Protein AF-A0A9E2B0U2-F1 (afdb_monomer_lite)

F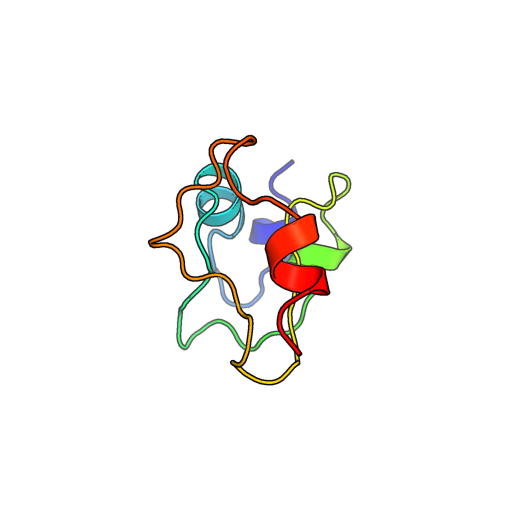oldseek 3Di:
DQVLQVPLPLNDSVVVCLVVVHDPPDPSCPQPCVSQVVDPVNSDDRDPDDPVPPDHPVDPPPPPPDDPVVVVPPD

Secondary structure (DSSP, 8-state):
--HHHHT-TT---HHHHHHHT-----TT-----HHHHT-TT-------S-STTPPPTTS---TT---HHHHHH--

pLDDT: mean 77.99, std 15.05, range [49.41, 94.06]

Radius of gyration: 14.02 Å; chains: 1; bounding box: 26×31×35 Å

Structure (mmCIF, N/CA/C/O backbone):
data_AF-A0A9E2B0U2-F1
#
_entry.id   AF-A0A9E2B0U2-F1
#
loop_
_atom_site.group_PDB
_atom_site.id
_atom_site.type_symbol
_atom_site.label_atom_id
_atom_site.label_alt_id
_atom_site.label_comp_id
_atom_site.label_asym_id
_atom_site.label_entity_id
_atom_site.label_seq_id
_atom_site.pdbx_PDB_ins_code
_atom_site.Cartn_x
_atom_site.Cartn_y
_atom_site.Cartn_z
_atom_site.occupancy
_atom_site.B_iso_or_equiv
_atom_site.auth_seq_id
_atom_site.auth_comp_id
_atom_site.auth_asym_id
_atom_site.auth_atom_id
_atom_site.pdbx_PDB_model_num
ATOM 1 N N . CYS A 1 1 ? 12.217 -0.932 -3.489 1.00 86.38 1 CYS A N 1
ATOM 2 C CA . CYS A 1 1 ? 12.215 -2.381 -3.792 1.00 86.38 1 CYS A CA 1
ATOM 3 C C . CYS A 1 1 ? 11.043 -2.783 -4.686 1.00 86.38 1 CYS A C 1
ATOM 5 O O . CYS A 1 1 ? 11.287 -3.482 -5.647 1.00 86.38 1 CYS A O 1
ATOM 7 N N . GLY A 1 2 ? 9.804 -2.329 -4.445 1.00 90.31 2 GLY A N 1
ATOM 8 C CA . GLY A 1 2 ? 8.661 -2.633 -5.329 1.00 90.31 2 GLY A CA 1
ATOM 9 C C . GLY A 1 2 ? 7.996 -3.990 -5.103 1.00 90.31 2 GLY A C 1
ATOM 10 O O . GLY A 1 2 ? 6.973 -4.268 -5.718 1.00 90.31 2 GLY A O 1
ATOM 11 N N . ASN A 1 3 ? 8.500 -4.771 -4.148 1.00 92.56 3 ASN A N 1
ATOM 12 C CA . ASN A 1 3 ? 7.928 -6.056 -3.751 1.00 92.56 3 ASN A CA 1
ATOM 13 C C . ASN A 1 3 ? 6.427 -5.952 -3.414 1.00 92.56 3 ASN A C 1
ATOM 15 O O . ASN A 1 3 ? 5.666 -6.850 -3.744 1.00 92.56 3 ASN A O 1
ATOM 19 N N . CYS A 1 4 ? 5.967 -4.841 -2.830 1.00 93.62 4 CYS A N 1
ATOM 20 C CA . CYS A 1 4 ? 4.549 -4.629 -2.524 1.00 93.62 4 CYS A CA 1
ATOM 21 C C . CYS A 1 4 ? 3.617 -4.707 -3.749 1.00 93.62 4 CYS A C 1
ATOM 23 O O . CYS A 1 4 ? 2.458 -5.069 -3.586 1.00 93.62 4 CYS A O 1
ATOM 25 N N . SER A 1 5 ? 4.101 -4.371 -4.949 1.00 94.00 5 SER A N 1
ATOM 26 C CA . SER A 1 5 ? 3.339 -4.496 -6.203 1.00 94.00 5 SER A CA 1
ATOM 27 C C . SER A 1 5 ? 3.473 -5.887 -6.803 1.00 94.00 5 SER A C 1
ATOM 29 O O . SER A 1 5 ? 2.489 -6.445 -7.264 1.00 94.00 5 SER A O 1
ATOM 31 N N . THR A 1 6 ? 4.669 -6.477 -6.740 1.00 94.06 6 THR A N 1
ATOM 32 C CA . THR A 1 6 ? 4.925 -7.836 -7.239 1.00 94.06 6 THR A CA 1
ATOM 33 C C . THR A 1 6 ? 4.102 -8.893 -6.506 1.00 94.06 6 THR A C 1
ATOM 35 O O . THR A 1 6 ? 3.584 -9.796 -7.144 1.00 94.06 6 THR A O 1
ATOM 38 N N . TYR A 1 7 ? 3.953 -8.767 -5.186 1.00 93.31 7 TYR A N 1
ATOM 39 C CA . TYR A 1 7 ? 3.151 -9.686 -4.368 1.00 93.31 7 TYR A CA 1
ATOM 40 C C . TYR A 1 7 ? 1.662 -9.316 -4.319 1.00 93.31 7 TYR A C 1
ATOM 42 O O . TYR A 1 7 ? 0.888 -9.938 -3.594 1.00 93.31 7 TYR A O 1
ATOM 50 N N . CYS A 1 8 ? 1.241 -8.270 -5.034 1.00 93.19 8 CYS A N 1
ATOM 51 C CA . CYS A 1 8 ? -0.166 -7.916 -5.088 1.00 93.19 8 CYS A CA 1
ATOM 52 C C . CYS A 1 8 ? -0.871 -8.773 -6.143 1.00 93.19 8 CYS A C 1
ATOM 54 O O . CYS A 1 8 ? -0.879 -8.431 -7.322 1.00 93.19 8 CYS A O 1
ATOM 56 N N . GLU A 1 9 ? -1.546 -9.829 -5.693 1.00 92.06 9 GLU A N 1
ATOM 57 C CA . GLU A 1 9 ? -2.366 -10.705 -6.552 1.00 92.06 9 GLU A CA 1
ATOM 58 C C . GLU A 1 9 ? -3.506 -9.960 -7.268 1.00 92.06 9 GLU A C 1
ATOM 60 O O . GLU A 1 9 ? -4.036 -10.410 -8.278 1.00 92.06 9 GLU A O 1
ATOM 65 N N . MET A 1 10 ? -3.866 -8.774 -6.768 1.00 92.12 10 MET A N 1
ATOM 66 C CA . MET A 1 10 ? -4.887 -7.908 -7.362 1.00 92.12 10 MET A CA 1
ATOM 67 C C . MET A 1 10 ? -4.333 -6.999 -8.473 1.00 92.12 10 MET A C 1
ATOM 69 O O . MET A 1 10 ? -5.060 -6.146 -8.982 1.00 92.12 10 MET A O 1
ATOM 73 N N . GLY A 1 11 ? -3.044 -7.122 -8.817 1.00 91.00 11 GLY A N 1
ATOM 74 C CA . GLY A 1 11 ? -2.397 -6.350 -9.881 1.00 91.00 11 GLY A CA 1
ATOM 75 C C . GLY A 1 11 ? -2.316 -4.845 -9.604 1.00 91.00 11 GLY A C 1
ATOM 76 O O . GLY A 1 11 ? -2.239 -4.039 -10.531 1.00 91.00 11 GLY A O 1
ATOM 77 N N . ILE A 1 12 ? -2.381 -4.435 -8.335 1.00 92.50 12 ILE A N 1
ATOM 78 C CA . ILE A 1 12 ? -2.301 -3.025 -7.949 1.00 92.50 12 ILE A CA 1
ATOM 79 C C . ILE A 1 12 ? -0.826 -2.610 -7.940 1.00 92.50 12 ILE A C 1
ATOM 81 O O . ILE A 1 12 ? -0.001 -3.245 -7.282 1.00 92.50 12 ILE A O 1
ATOM 85 N N . ASP A 1 13 ? -0.490 -1.499 -8.602 1.00 93.19 13 ASP A N 1
ATOM 86 C CA . ASP A 1 13 ? 0.831 -0.867 -8.472 1.00 93.19 13 ASP A CA 1
ATOM 87 C C . ASP A 1 13 ? 0.947 -0.143 -7.124 1.00 93.19 13 ASP A C 1
ATOM 89 O O . ASP A 1 13 ? 0.929 1.084 -7.020 1.00 93.19 13 ASP A O 1
ATOM 93 N N . VAL A 1 14 ? 1.027 -0.933 -6.056 1.00 92.94 14 VAL A N 1
ATOM 94 C CA . VAL A 1 14 ? 1.118 -0.452 -4.676 1.00 92.94 14 VAL A CA 1
ATOM 95 C C . VAL A 1 14 ? 2.341 0.452 -4.465 1.00 92.94 14 VAL A C 1
ATOM 97 O O . VAL A 1 14 ? 2.320 1.337 -3.611 1.00 92.94 14 VAL A O 1
ATOM 100 N N . ARG A 1 15 ? 3.414 0.268 -5.241 1.00 92.62 15 ARG A N 1
ATOM 101 C CA . ARG A 1 15 ? 4.629 1.076 -5.139 1.00 92.62 15 ARG A CA 1
ATOM 102 C C . ARG A 1 15 ? 4.349 2.515 -5.550 1.00 92.62 15 ARG A C 1
ATOM 104 O O . ARG A 1 15 ? 4.816 3.410 -4.853 1.00 92.62 15 ARG A O 1
ATOM 111 N N . ALA A 1 16 ? 3.595 2.736 -6.625 1.00 91.12 16 ALA A N 1
ATOM 112 C CA . ALA A 1 16 ? 3.227 4.081 -7.055 1.00 91.12 16 ALA A CA 1
ATOM 113 C C . ALA A 1 16 ? 2.421 4.823 -5.975 1.00 91.12 16 ALA A C 1
ATOM 115 O O . ALA A 1 16 ? 2.728 5.975 -5.679 1.00 91.12 16 ALA A O 1
ATOM 116 N N . TYR A 1 17 ? 1.461 4.148 -5.331 1.00 89.94 17 TYR A N 1
ATOM 117 C CA . TYR A 1 17 ? 0.705 4.716 -4.204 1.00 89.94 17 TYR A CA 1
ATOM 118 C C . TYR A 1 17 ? 1.619 5.055 -3.020 1.00 89.94 17 TYR A C 1
ATOM 120 O O . TYR A 1 17 ? 1.584 6.171 -2.508 1.00 89.94 17 TYR A O 1
ATOM 128 N N . ALA A 1 18 ? 2.512 4.134 -2.644 1.00 88.69 18 ALA A N 1
ATOM 129 C CA . ALA A 1 18 ? 3.457 4.343 -1.548 1.00 88.69 18 ALA A CA 1
ATOM 130 C C . ALA A 1 18 ? 4.439 5.499 -1.811 1.00 88.69 18 ALA A C 1
ATOM 132 O O . ALA A 1 18 ? 4.796 6.222 -0.889 1.00 88.69 18 ALA A O 1
ATOM 133 N N . GLN A 1 19 ? 4.887 5.680 -3.057 1.00 88.88 19 GLN A N 1
ATOM 134 C CA . GLN A 1 19 ? 5.780 6.781 -3.437 1.00 88.88 19 GLN A CA 1
ATOM 135 C C . GLN A 1 19 ? 5.083 8.142 -3.413 1.00 88.88 19 GLN A C 1
ATOM 137 O O . GLN A 1 19 ? 5.738 9.144 -3.144 1.00 88.88 19 GLN A O 1
ATOM 142 N N . LYS A 1 20 ? 3.776 8.170 -3.684 1.00 86.19 20 LYS A N 1
ATOM 143 C CA . LYS A 1 20 ? 2.951 9.380 -3.611 1.00 86.19 20 LYS A CA 1
ATOM 144 C C . LYS A 1 20 ? 2.419 9.670 -2.205 1.00 86.19 20 LYS A C 1
ATOM 146 O O . LYS A 1 20 ? 1.916 10.761 -1.979 1.00 86.19 20 LYS A O 1
ATOM 151 N N . GLY A 1 21 ? 2.513 8.712 -1.280 1.00 84.38 21 GLY A N 1
ATOM 152 C CA . GLY A 1 21 ? 1.887 8.822 0.041 1.00 84.38 21 GLY A CA 1
ATOM 153 C C . GLY A 1 21 ? 0.356 8.776 -0.014 1.00 84.38 21 GLY A C 1
ATOM 154 O O . GLY A 1 21 ? -0.311 9.308 0.867 1.00 84.38 21 GLY A O 1
ATOM 155 N N . GLU A 1 22 ? -0.213 8.166 -1.055 1.00 84.00 22 GLU A N 1
ATOM 156 C CA . GLU A 1 22 ? -1.659 8.099 -1.264 1.00 84.00 22 GLU A CA 1
ATOM 157 C C . GLU A 1 22 ? -2.255 6.809 -0.693 1.00 84.00 22 GLU A C 1
ATOM 159 O O . GLU A 1 22 ? -1.652 5.731 -0.747 1.00 84.00 22 GLU A O 1
ATOM 164 N N . ASN A 1 23 ? -3.495 6.903 -0.211 1.00 83.19 23 ASN A N 1
ATOM 165 C CA . ASN A 1 23 ? -4.257 5.740 0.222 1.00 83.19 23 ASN A CA 1
ATOM 166 C C . ASN A 1 23 ? -4.708 4.893 -0.979 1.00 83.19 23 ASN A C 1
ATOM 168 O O . ASN A 1 23 ? -5.128 5.407 -2.018 1.00 83.19 23 ASN A O 1
ATOM 172 N N . ILE A 1 24 ? -4.687 3.567 -0.819 1.00 86.50 24 ILE A N 1
ATOM 173 C CA . ILE A 1 24 ? -5.140 2.627 -1.853 1.00 86.50 24 ILE A CA 1
ATOM 174 C C . ILE A 1 24 ? -6.663 2.482 -1.759 1.00 86.50 24 ILE A C 1
ATOM 176 O O . ILE A 1 24 ? -7.181 1.537 -1.166 1.00 86.50 24 ILE A O 1
ATOM 180 N N . VAL A 1 25 ? -7.389 3.425 -2.357 1.00 82.31 25 VAL A N 1
ATOM 181 C CA . VAL A 1 25 ? -8.859 3.417 -2.401 1.00 82.31 25 VAL A CA 1
ATOM 182 C C . VAL A 1 25 ? -9.322 2.814 -3.728 1.00 82.31 25 VAL A C 1
ATOM 184 O O . VAL A 1 25 ? -9.681 3.516 -4.670 1.00 82.31 25 VAL A O 1
ATOM 187 N N . ARG A 1 26 ? -9.266 1.482 -3.835 1.00 81.38 26 ARG A N 1
ATOM 188 C CA . ARG A 1 26 ? -9.831 0.735 -4.970 1.00 81.38 26 ARG A CA 1
ATOM 189 C C . ARG A 1 26 ? -10.687 -0.419 -4.481 1.00 81.38 26 ARG A C 1
ATOM 191 O O . ARG A 1 26 ? -10.295 -1.117 -3.554 1.00 81.38 26 ARG A O 1
ATOM 198 N N . SER A 1 27 ? -11.776 -0.692 -5.198 1.00 83.44 27 SER A N 1
ATOM 199 C CA . SER A 1 27 ? -12.612 -1.882 -4.985 1.00 83.44 27 SER A CA 1
ATOM 200 C C . SER A 1 27 ? -11.846 -3.197 -5.173 1.00 83.44 27 SER A C 1
ATOM 202 O O . SER A 1 27 ? -12.224 -4.211 -4.601 1.00 83.44 27 SER A O 1
ATOM 204 N N . SER A 1 28 ? -10.748 -3.182 -5.936 1.00 89.56 28 SER A N 1
ATOM 205 C CA . SER A 1 28 ? -9.863 -4.337 -6.111 1.00 89.56 28 SER A CA 1
ATOM 206 C C . SER A 1 28 ? -8.971 -4.616 -4.897 1.00 89.56 28 SER A C 1
ATOM 208 O O . SER A 1 28 ? -8.377 -5.685 -4.819 1.00 89.56 28 SER A O 1
ATOM 210 N N . CYS A 1 29 ? -8.817 -3.678 -3.959 1.00 90.62 29 CYS A N 1
ATOM 211 C CA . CYS A 1 29 ? -8.024 -3.902 -2.757 1.00 90.62 29 CYS A CA 1
ATOM 212 C C . CYS A 1 29 ? -8.871 -4.647 -1.719 1.00 90.62 29 CYS A C 1
ATOM 214 O O . CYS A 1 29 ? -9.728 -4.057 -1.072 1.00 90.62 29 CYS A O 1
ATOM 216 N N . VAL A 1 30 ? -8.610 -5.941 -1.534 1.00 90.62 30 VAL A N 1
ATOM 217 C CA . VAL A 1 30 ? -9.334 -6.781 -0.557 1.00 90.62 30 VAL A CA 1
ATOM 218 C C . VAL A 1 30 ? -8.797 -6.667 0.875 1.00 90.62 30 VAL A C 1
ATOM 220 O O . VAL A 1 30 ? -9.300 -7.328 1.775 1.00 90.62 30 VAL A O 1
ATOM 223 N N . GLY A 1 31 ? -7.741 -5.875 1.096 1.00 89.38 31 GLY A N 1
ATOM 224 C CA . GLY A 1 31 ? -7.137 -5.714 2.421 1.00 89.38 31 GLY A CA 1
ATOM 225 C C . GLY A 1 31 ? -6.349 -6.935 2.915 1.00 89.38 31 GLY A C 1
ATOM 226 O O . GLY A 1 31 ? -6.282 -7.169 4.114 1.00 89.38 31 GLY A O 1
ATOM 227 N N . CYS A 1 32 ? -5.717 -7.715 2.027 1.00 91.88 32 CYS A N 1
ATOM 228 C CA . CYS A 1 32 ? -4.934 -8.898 2.429 1.00 91.88 32 CYS A CA 1
ATOM 229 C C . CYS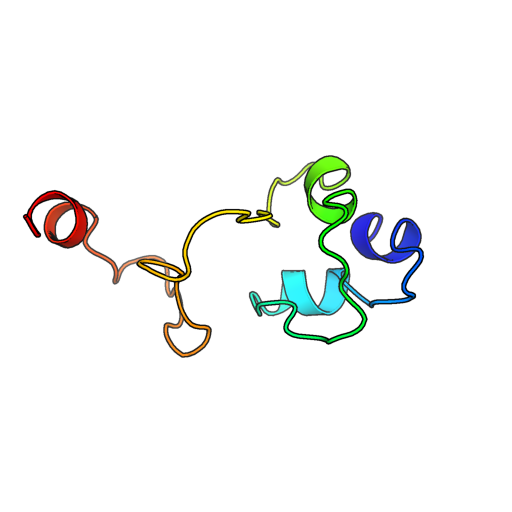 A 1 32 ? -3.664 -8.576 3.246 1.00 91.88 32 CYS A C 1
ATOM 231 O O . CYS A 1 32 ? -3.091 -9.462 3.872 1.00 91.88 32 CYS A O 1
ATOM 233 N N . GLY A 1 33 ? -3.186 -7.327 3.213 1.00 90.50 33 GLY A N 1
ATOM 234 C CA . GLY A 1 33 ? -2.079 -6.846 4.049 1.00 90.50 33 GLY A CA 1
ATOM 235 C C . GLY A 1 33 ? -0.672 -7.268 3.624 1.00 90.50 33 GLY A C 1
ATOM 236 O O . GLY A 1 33 ? 0.297 -6.781 4.206 1.00 90.50 33 GLY A O 1
ATOM 237 N N . ILE A 1 34 ? -0.520 -8.094 2.582 1.00 93.00 34 ILE A N 1
ATOM 238 C CA . ILE A 1 34 ? 0.802 -8.586 2.166 1.00 93.00 34 ILE A CA 1
ATOM 239 C C . ILE A 1 34 ? 1.751 -7.443 1.800 1.00 93.00 34 ILE A C 1
ATOM 241 O O . ILE A 1 34 ? 2.913 -7.449 2.188 1.00 93.00 34 ILE A O 1
ATOM 245 N N . CYS A 1 35 ? 1.245 -6.398 1.143 1.00 93.06 35 CYS A N 1
ATOM 246 C CA . CYS A 1 35 ? 2.038 -5.239 0.753 1.00 93.06 35 CYS A CA 1
ATOM 247 C C . CYS A 1 35 ? 2.687 -4.508 1.940 1.00 93.06 35 CYS A C 1
ATOM 249 O O . CYS A 1 35 ? 3.807 -4.016 1.792 1.00 93.06 35 CYS A O 1
ATOM 251 N N . ALA A 1 36 ? 2.019 -4.467 3.098 1.00 90.50 36 ALA A N 1
ATOM 252 C CA . ALA A 1 36 ? 2.572 -3.917 4.332 1.00 90.50 36 ALA A CA 1
ATOM 253 C C . ALA A 1 36 ? 3.617 -4.864 4.939 1.00 90.50 36 ALA A C 1
ATOM 255 O O . ALA A 1 36 ? 4.703 -4.419 5.300 1.00 90.50 36 ALA A O 1
ATOM 256 N N . ALA A 1 37 ? 3.337 -6.171 4.954 1.00 91.38 37 ALA A N 1
ATOM 257 C CA . ALA A 1 37 ? 4.238 -7.183 5.505 1.00 91.38 37 ALA A CA 1
ATOM 258 C C . ALA A 1 37 ? 5.562 -7.315 4.728 1.00 91.38 37 ALA A C 1
ATOM 260 O O . ALA A 1 37 ? 6.618 -7.463 5.336 1.00 91.38 37 ALA A O 1
ATOM 261 N N . VAL A 1 38 ? 5.540 -7.236 3.389 1.00 93.00 38 VAL A N 1
ATOM 262 C CA . VAL A 1 38 ? 6.767 -7.402 2.583 1.00 93.00 38 VAL A CA 1
ATOM 263 C C . VAL A 1 38 ? 7.639 -6.148 2.555 1.00 93.00 38 VAL A C 1
ATOM 265 O O . VAL A 1 38 ? 8.766 -6.199 2.060 1.00 93.00 38 VAL A O 1
ATOM 268 N N . CYS A 1 39 ? 7.108 -4.993 2.965 1.00 92.25 39 CYS A N 1
ATOM 269 C CA . CYS A 1 39 ? 7.793 -3.718 2.814 1.00 92.25 39 CYS A CA 1
ATOM 270 C C . CYS A 1 39 ? 8.842 -3.556 3.925 1.00 92.25 39 CYS A C 1
ATOM 272 O O . CYS A 1 39 ? 8.480 -3.218 5.050 1.00 92.25 39 CYS A O 1
ATOM 274 N N . PRO A 1 40 ? 10.152 -3.682 3.632 1.00 89.88 40 PRO A N 1
ATOM 275 C CA . PRO A 1 40 ? 11.186 -3.626 4.670 1.00 89.88 40 PRO A CA 1
ATOM 276 C C . PRO A 1 40 ? 11.307 -2.239 5.313 1.00 89.88 40 PRO A C 1
ATOM 278 O O . PRO A 1 40 ? 11.915 -2.085 6.363 1.00 89.88 40 PRO A O 1
ATOM 281 N N . ARG A 1 41 ? 10.754 -1.211 4.657 1.00 87.38 41 ARG A N 1
ATOM 282 C CA . ARG A 1 41 ? 10.761 0.176 5.128 1.00 87.38 41 ARG A CA 1
ATOM 283 C C . ARG A 1 41 ? 9.540 0.532 5.980 1.00 87.38 41 ARG A C 1
ATOM 285 O O . ARG A 1 41 ? 9.508 1.639 6.496 1.00 87.38 41 ARG A O 1
ATOM 292 N N . GLY A 1 42 ? 8.525 -0.333 6.061 1.00 85.56 42 GLY A N 1
ATOM 293 C CA . GLY A 1 42 ? 7.315 -0.067 6.849 1.00 85.56 42 GLY A CA 1
ATOM 294 C C . GLY A 1 42 ? 6.483 1.134 6.379 1.00 85.56 42 GLY A C 1
ATOM 295 O O . GLY A 1 42 ? 5.760 1.719 7.171 1.00 85.56 42 GLY A O 1
ATOM 296 N N . VAL A 1 43 ? 6.585 1.521 5.101 1.00 86.88 43 VAL A N 1
ATOM 297 C CA . VAL A 1 43 ? 5.891 2.710 4.551 1.00 86.88 43 VAL A CA 1
ATOM 298 C C . VAL A 1 43 ? 4.370 2.521 4.484 1.00 86.88 43 VAL A C 1
ATOM 300 O O . VAL A 1 43 ? 3.621 3.488 4.471 1.00 86.88 43 VAL A O 1
ATOM 303 N N . LEU A 1 44 ? 3.909 1.273 4.403 1.00 86.19 44 LEU A N 1
ATOM 304 C CA . LEU A 1 44 ? 2.499 0.936 4.244 1.00 86.19 44 LEU A CA 1
ATOM 305 C C . LEU A 1 44 ? 1.948 0.398 5.558 1.00 86.19 44 LEU A C 1
ATOM 307 O O . LEU A 1 44 ? 2.562 -0.477 6.168 1.00 86.19 44 LEU A O 1
ATOM 311 N N . LYS A 1 45 ? 0.758 0.864 5.934 1.00 82.69 45 LYS A N 1
ATOM 312 C CA . LYS A 1 45 ? 0.029 0.401 7.111 1.00 82.69 45 LYS A CA 1
ATOM 313 C C . LYS A 1 45 ? -1.377 -0.015 6.695 1.00 82.69 45 LYS A C 1
ATOM 315 O O . LYS A 1 45 ? -2.082 0.752 6.044 1.00 82.69 45 LYS A O 1
ATOM 320 N N . LEU A 1 46 ? -1.761 -1.247 7.026 1.00 82.88 46 LEU A N 1
ATOM 321 C CA . LEU A 1 46 ? -3.127 -1.717 6.820 1.00 82.88 46 LEU A CA 1
ATOM 322 C C . LEU A 1 46 ? -3.932 -1.441 8.092 1.00 82.88 46 LEU A C 1
ATOM 324 O O . LEU A 1 46 ? -3.744 -2.108 9.105 1.00 82.88 46 LEU A O 1
ATOM 328 N N . GLU A 1 47 ? -4.829 -0.463 8.026 1.00 73.75 47 GLU A N 1
ATOM 329 C CA . GLU A 1 47 ? -5.768 -0.166 9.107 1.00 73.75 47 GLU A CA 1
ATOM 330 C C . GLU A 1 47 ? -7.037 -1.006 8.931 1.00 73.75 47 GLU A C 1
ATOM 332 O O . GLU A 1 47 ? -7.819 -0.741 8.019 1.00 73.75 47 GLU A O 1
ATOM 337 N N . ASN A 1 48 ? -7.285 -1.973 9.820 1.00 68.25 48 ASN A N 1
ATOM 338 C CA . ASN A 1 48 ? -8.509 -2.795 9.837 1.00 68.25 48 ASN A CA 1
ATOM 339 C C . ASN A 1 48 ? -9.576 -2.294 10.841 1.00 68.25 48 ASN A C 1
ATOM 341 O O . ASN A 1 48 ? -10.501 -3.028 11.175 1.00 68.25 48 ASN A O 1
ATOM 345 N N . GLY A 1 49 ? -9.457 -1.054 11.333 1.00 67.62 49 GLY A N 1
ATOM 346 C CA . GLY A 1 49 ? -10.359 -0.467 12.336 1.00 67.62 49 GLY A CA 1
ATOM 347 C C . GLY A 1 49 ? -11.590 0.268 11.783 1.00 67.62 49 GLY A C 1
ATOM 348 O O . GLY A 1 49 ? -11.897 0.227 10.585 1.00 67.62 49 GLY A O 1
ATOM 349 N N . SER A 1 50 ? -12.291 0.978 12.668 1.00 65.19 50 SER A N 1
ATOM 350 C CA . SER A 1 50 ? -13.331 1.958 12.332 1.00 65.19 50 SER A CA 1
ATOM 351 C C . SER A 1 50 ? -12.770 3.085 11.448 1.00 65.19 50 SER A C 1
ATOM 353 O O . SER A 1 50 ? -11.563 3.305 11.373 1.00 65.19 50 SER A O 1
ATOM 355 N N . MET A 1 51 ? -13.633 3.777 10.695 1.00 66.25 51 MET A N 1
ATOM 356 C CA . MET A 1 51 ? -13.209 4.937 9.886 1.00 66.25 51 MET A CA 1
ATOM 357 C C . MET A 1 51 ? -12.883 6.176 10.734 1.00 66.25 51 MET A C 1
ATOM 359 O O . MET A 1 51 ? -12.274 7.113 10.225 1.00 66.25 51 MET A O 1
ATOM 363 N N . GLU A 1 52 ? -13.255 6.174 12.013 1.00 65.25 52 GLU A N 1
ATOM 364 C CA . GLU A 1 52 ? -12.951 7.241 12.966 1.00 65.25 52 GLU A CA 1
ATOM 365 C C . GLU A 1 52 ? -11.434 7.371 13.160 1.00 65.25 52 GLU A C 1
ATOM 367 O O . GLU A 1 52 ? -10.759 6.415 13.533 1.00 65.25 52 GLU A O 1
ATOM 372 N N . GLY A 1 53 ? -10.886 8.551 12.857 1.00 61.22 53 GLY A N 1
ATOM 373 C CA . GLY A 1 53 ? -9.449 8.827 12.974 1.00 61.22 53 GLY A CA 1
ATOM 374 C C . GLY A 1 53 ? -8.580 8.315 11.817 1.00 61.22 53 GLY A C 1
ATOM 375 O O . GLY A 1 53 ? -7.358 8.445 11.882 1.00 61.22 53 GLY A O 1
ATOM 376 N N . ARG A 1 54 ? -9.162 7.765 10.737 1.00 62.22 54 ARG A N 1
ATOM 377 C CA . ARG A 1 54 ? -8.401 7.484 9.509 1.00 62.22 54 ARG A CA 1
ATOM 378 C C . ARG A 1 54 ? -8.037 8.799 8.818 1.00 62.22 54 ARG A C 1
ATOM 380 O O . ARG A 1 54 ? -8.914 9.527 8.360 1.00 62.22 54 ARG A O 1
ATOM 387 N N . ILE A 1 55 ? -6.741 9.068 8.719 1.00 61.06 55 ILE A N 1
ATOM 388 C CA . ILE A 1 55 ? -6.201 10.272 8.082 1.00 61.06 55 ILE A CA 1
ATOM 389 C C . ILE A 1 55 ? -6.541 10.283 6.588 1.00 61.06 55 ILE A C 1
ATOM 391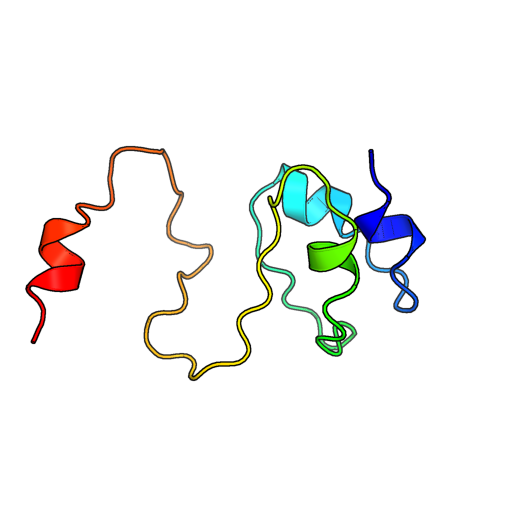 O O . ILE A 1 55 ? -6.231 9.345 5.847 1.00 61.06 55 ILE A O 1
ATOM 395 N N . ASN A 1 56 ? -7.258 11.321 6.162 1.00 56.62 56 ASN A N 1
ATOM 396 C CA . ASN A 1 56 ? -7.748 11.462 4.798 1.00 56.62 56 ASN A CA 1
ATOM 397 C C . ASN A 1 56 ? -6.628 12.004 3.898 1.00 56.62 56 ASN A C 1
ATOM 399 O O . ASN A 1 56 ? -5.849 12.846 4.325 1.00 56.62 56 ASN A O 1
ATOM 403 N N . SER A 1 57 ? -6.556 11.570 2.636 1.00 55.12 57 SER A N 1
ATOM 404 C CA . SER A 1 57 ? -5.504 12.001 1.693 1.00 55.12 57 SER A CA 1
ATOM 405 C C . SER A 1 57 ? -5.509 13.503 1.360 1.00 55.12 57 SER A C 1
ATOM 407 O O . SER A 1 57 ? -4.585 13.970 0.704 1.00 55.12 57 SER A O 1
ATOM 409 N N . ASN A 1 58 ? -6.509 14.261 1.822 1.00 54.03 58 ASN A N 1
ATOM 410 C CA . ASN A 1 58 ? -6.492 15.726 1.793 1.00 54.03 58 ASN A CA 1
ATOM 411 C C . ASN A 1 58 ? -5.579 16.363 2.856 1.00 54.03 58 ASN A C 1
ATOM 413 O O . ASN A 1 58 ? -5.327 17.564 2.789 1.00 54.03 58 ASN A O 1
ATOM 417 N N . GLU A 1 59 ? -5.079 15.592 3.818 1.00 56.56 59 GLU A N 1
ATOM 418 C CA . GLU A 1 59 ? -4.116 16.061 4.809 1.00 56.56 59 GLU A CA 1
ATOM 419 C C . GLU A 1 59 ? -2.715 15.675 4.335 1.00 56.56 59 GLU A C 1
ATOM 421 O O . GLU A 1 59 ? -2.234 14.555 4.508 1.00 56.56 59 GLU A O 1
ATOM 426 N N . ILE A 1 60 ? -2.077 16.614 3.640 1.00 51.25 60 ILE A N 1
ATOM 427 C CA . ILE A 1 60 ? -0.677 16.522 3.239 1.00 51.25 60 ILE A CA 1
ATOM 428 C C . ILE A 1 60 ? 0.157 16.474 4.524 1.00 51.25 60 ILE A C 1
ATOM 430 O O . ILE A 1 60 ? 0.304 17.484 5.204 1.00 51.25 60 ILE A O 1
ATOM 434 N N . PHE A 1 61 ? 0.740 15.316 4.841 1.00 57.88 61 PHE A N 1
ATOM 435 C CA . PHE A 1 61 ? 1.766 15.195 5.880 1.00 57.88 61 PHE A CA 1
ATOM 436 C C . PHE A 1 61 ? 3.088 15.777 5.364 1.00 57.88 61 PHE A C 1
ATOM 438 O O . PHE A 1 61 ? 4.044 15.060 5.060 1.00 57.88 61 PHE A O 1
ATOM 445 N N . LEU A 1 62 ? 3.155 17.103 5.262 1.00 52.84 62 LEU A N 1
ATOM 446 C CA . LEU A 1 62 ? 4.418 17.798 5.464 1.00 52.84 62 LEU A CA 1
ATOM 447 C C . LEU A 1 62 ? 4.751 17.550 6.932 1.00 52.84 62 LEU A C 1
ATOM 449 O O . LEU A 1 62 ? 3.950 17.864 7.805 1.00 52.84 62 LEU A O 1
ATOM 453 N N . GLY A 1 63 ? 5.847 16.834 7.184 1.00 49.41 63 GLY A N 1
ATOM 454 C CA . GLY A 1 63 ? 6.207 16.290 8.493 1.00 49.41 63 GLY A CA 1
ATOM 455 C C . GLY A 1 63 ? 6.515 17.341 9.559 1.00 49.41 63 GLY A C 1
ATOM 456 O O . GLY A 1 63 ? 7.632 17.353 10.055 1.00 49.41 63 GLY A O 1
ATOM 457 N N . ASN A 1 64 ? 5.547 18.193 9.899 1.00 54.38 64 ASN A N 1
ATOM 458 C CA . ASN A 1 64 ? 5.609 19.167 10.980 1.00 54.38 64 ASN A CA 1
ATOM 459 C C . ASN A 1 64 ? 4.247 19.710 11.464 1.00 54.38 64 ASN A C 1
ATOM 461 O O 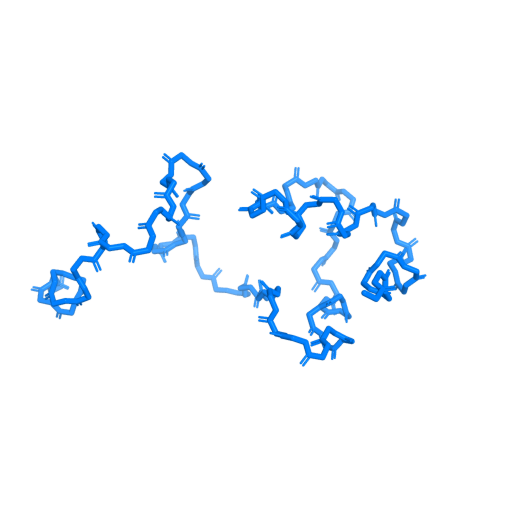. ASN A 1 64 ? 4.250 20.466 12.430 1.00 54.38 64 ASN A O 1
A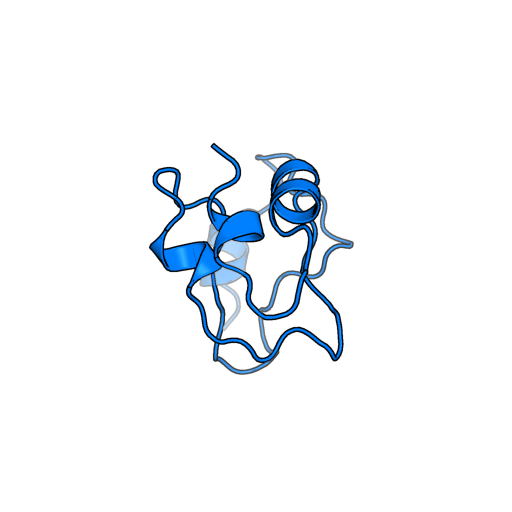TOM 465 N N . ASP A 1 65 ? 3.105 19.332 10.871 1.00 53.69 65 ASP A N 1
ATOM 466 C CA . ASP A 1 65 ? 1.864 20.104 11.093 1.00 53.69 65 ASP A CA 1
ATOM 467 C C . ASP A 1 65 ? 0.721 19.328 11.775 1.00 53.69 65 ASP A C 1
ATOM 469 O O . ASP A 1 65 ? -0.385 19.846 11.904 1.00 53.69 65 ASP A O 1
ATOM 473 N N . VAL A 1 66 ? 0.966 18.101 12.247 1.00 57.53 66 VAL A N 1
ATOM 474 C CA . VAL A 1 66 ? 0.050 17.425 13.181 1.00 57.53 66 VAL A CA 1
ATOM 475 C C . VAL A 1 66 ? 0.657 17.427 14.575 1.00 57.53 66 VAL A C 1
ATOM 477 O O . VAL A 1 66 ? 1.549 16.634 14.888 1.00 57.53 66 VAL A O 1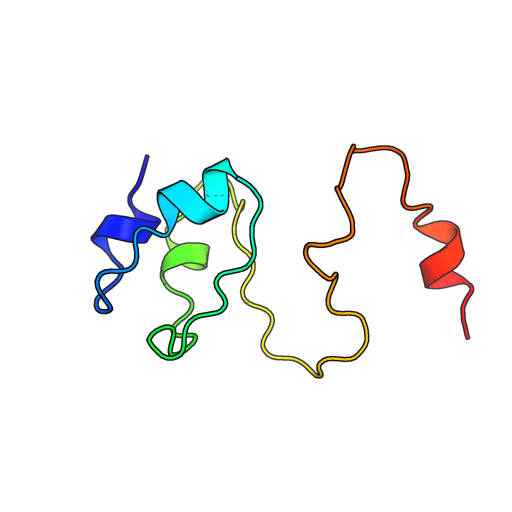
ATOM 480 N N . ASP A 1 67 ? 0.170 18.328 15.427 1.00 58.34 67 ASP A N 1
ATOM 481 C CA . ASP A 1 67 ? 0.521 18.304 16.839 1.00 58.34 67 ASP A CA 1
ATOM 482 C C . ASP A 1 67 ? -0.138 17.079 17.482 1.00 58.34 67 ASP A C 1
ATOM 484 O O . ASP A 1 67 ? -1.341 17.035 17.752 1.00 58.34 67 ASP A O 1
ATOM 488 N N . LEU A 1 68 ? 0.672 16.043 17.707 1.00 60.94 68 LEU A N 1
ATOM 489 C CA . LEU A 1 68 ? 0.273 14.807 18.376 1.00 60.94 68 LEU A CA 1
ATOM 490 C C . LEU A 1 68 ? -0.379 15.094 19.742 1.00 60.94 68 LEU A C 1
ATOM 492 O O . LEU A 1 68 ? -1.208 14.312 20.209 1.00 60.94 68 LEU A O 1
ATOM 496 N N . MET A 1 69 ? -0.060 16.239 20.352 1.00 61.50 69 MET A N 1
ATOM 497 C CA . MET A 1 69 ? -0.657 16.702 21.598 1.00 61.50 69 MET A CA 1
ATOM 498 C C . MET A 1 69 ? -2.135 17.104 21.449 1.00 61.50 69 MET A C 1
ATOM 500 O O . MET A 1 69 ? -2.899 16.969 22.404 1.00 61.50 69 MET A O 1
ATOM 504 N N . GLU A 1 70 ? -2.574 17.559 20.273 1.00 62.09 70 GLU A N 1
ATOM 505 C CA . GLU A 1 70 ? -3.968 17.947 20.015 1.00 62.09 70 GLU A CA 1
ATOM 506 C C . GLU A 1 70 ? -4.872 16.719 19.816 1.00 62.09 70 GLU A C 1
ATOM 508 O O . GLU A 1 70 ? -6.024 16.706 20.254 1.00 62.09 70 GLU A O 1
ATOM 513 N N . LEU A 1 71 ? -4.325 15.642 19.242 1.00 63.81 71 LEU A N 1
ATOM 514 C CA . LEU A 1 71 ? -5.027 14.363 19.090 1.00 63.81 71 LEU A CA 1
ATOM 515 C C . LEU A 1 71 ? -5.134 13.586 20.410 1.00 63.81 71 LEU A C 1
ATOM 517 O O . LEU A 1 71 ? -6.144 12.931 20.640 1.00 63.81 71 LEU A O 1
ATOM 521 N N . VAL A 1 72 ? -4.135 13.680 21.294 1.00 65.31 72 VAL A N 1
ATOM 522 C CA . VAL A 1 72 ? -4.165 13.030 22.620 1.00 65.31 72 VAL A CA 1
ATOM 523 C C . VAL A 1 72 ? -5.082 13.771 23.607 1.00 65.31 72 VAL A C 1
ATOM 525 O O . VAL A 1 72 ? -5.636 13.148 24.510 1.00 65.31 72 VAL A O 1
ATOM 528 N N . ASN A 1 73 ? -5.277 15.084 23.433 1.00 61.38 73 ASN A N 1
ATOM 529 C CA . ASN A 1 73 ? -6.127 15.902 24.310 1.00 61.38 73 ASN A CA 1
ATOM 530 C C . ASN A 1 73 ? -7.583 16.059 23.840 1.00 61.38 73 ASN A C 1
ATOM 532 O O . ASN A 1 73 ? -8.406 16.594 24.591 1.00 61.38 73 ASN A O 1
ATOM 536 N N . LYS A 1 74 ? -7.942 15.597 22.637 1.00 61.94 74 LYS A N 1
ATOM 537 C CA . LYS A 1 74 ? -9.351 15.463 22.246 1.00 61.94 74 LYS A CA 1
ATOM 538 C C . LYS A 1 74 ? -9.946 14.242 22.955 1.00 61.94 74 LYS A C 1
ATOM 540 O O . LYS A 1 74 ? -9.666 13.110 22.580 1.00 61.94 74 LYS A O 1
ATOM 545 N N . LYS A 1 75 ? -10.707 14.523 24.020 1.00 52.44 75 LYS A N 1
ATOM 546 C CA . LYS A 1 75 ? -11.501 13.557 24.799 1.00 52.44 75 LYS A CA 1
ATOM 547 C C . LYS A 1 75 ? -12.415 12.698 23.936 1.00 52.44 75 LYS A C 1
ATOM 549 O O . LYS A 1 75 ? -13.040 13.273 23.017 1.00 52.44 75 LYS A O 1
#

Sequence (75 aa):
CGNCSTYCEMGIDVRAYAQKGENIVRSSCVGCGICAAVCPRGVLKLENGSMEGRINSNEIFLGNDVDLMELVNKK